Protein AF-A0A1C7NS77-F1 (afdb_monomer_lite)

Foldseek 3Di:
DDDDDPDDDDDDDPDDPLCVLVVPPPPADQQQWDDADPVPRDTHGNVNVNVVVVVVVVCCCPPVVDDPPDDDDAWADDDRDPDDDDGDDDDD

Organism: NCBI:txid101091

InterPro domains:
  IPR000873 AMP-dependent synthetase/ligase domain [PF00501] (31-81)
  IPR042099 ANL, N-terminal domain [G3DSA:3.40.50.12780] (1-87)

Radius of gyration: 17.27 Å; chains: 1; bounding box: 44×46×33 Å

Secondary structure (DSSP, 8-state):
-----SSPP-PPPSS-HHHHHHT-TT---TT-EEEE-TTT--EEEHHHHHHHHHHHHHHHHHHH---TT----------S--SSSSS-----

pLDDT: mean 84.25, std 17.8, range [35.0, 97.62]

Structure (mmCIF, N/CA/C/O backbone):
data_AF-A0A1C7NS77-F1
#
_entry.id   AF-A0A1C7NS77-F1
#
loop_
_atom_site.group_PDB
_atom_site.id
_atom_site.type_symbol
_atom_site.label_atom_id
_atom_site.label_alt_id
_atom_site.label_comp_id
_atom_site.label_asym_id
_atom_site.label_entity_id
_atom_site.label_seq_id
_atom_site.pdbx_PDB_ins_code
_atom_site.Cartn_x
_atom_site.Cartn_y
_atom_site.Cartn_z
_atom_site.occupancy
_atom_site.B_iso_or_equiv
_atom_site.auth_seq_id
_atom_site.auth_comp_id
_atom_site.auth_asym_id
_atom_site.auth_atom_id
_atom_site.pdbx_PDB_model_num
ATOM 1 N N . MET A 1 1 ? -23.623 32.133 1.551 1.00 70.31 1 MET A N 1
ATOM 2 C CA . MET A 1 1 ? -23.483 31.627 0.169 1.00 70.31 1 MET A CA 1
ATOM 3 C C . MET A 1 1 ? -22.687 30.338 0.233 1.00 70.31 1 MET A C 1
ATOM 5 O O . MET A 1 1 ? -21.626 30.354 0.841 1.00 70.31 1 MET A O 1
ATOM 9 N N . VAL A 1 2 ? -23.208 29.238 -0.310 1.00 90.31 2 VAL A N 1
ATOM 10 C CA . VAL A 1 2 ? -22.471 27.968 -0.410 1.00 90.31 2 VAL A CA 1
ATOM 11 C C . VAL A 1 2 ? -21.808 27.940 -1.782 1.00 90.31 2 VAL A C 1
ATOM 13 O O . VAL A 1 2 ? -22.494 28.107 -2.787 1.00 90.31 2 VAL A O 1
ATOM 16 N N . LEU A 1 3 ? -20.486 27.785 -1.816 1.00 92.31 3 LEU A N 1
ATOM 17 C CA . LEU A 1 3 ? -19.732 27.594 -3.052 1.00 92.31 3 LEU A CA 1
ATOM 18 C C . LEU A 1 3 ? -19.536 26.096 -3.280 1.00 92.31 3 LEU A C 1
ATOM 20 O O . LEU A 1 3 ? -19.203 25.368 -2.346 1.00 92.31 3 LEU A O 1
ATOM 24 N N . GLN A 1 4 ? -19.754 25.648 -4.512 1.00 93.94 4 GLN A N 1
ATOM 25 C CA . GLN A 1 4 ? -19.547 24.264 -4.933 1.00 93.94 4 GLN A CA 1
ATOM 26 C C . GLN A 1 4 ? -18.510 24.205 -6.054 1.00 93.94 4 GLN A C 1
ATOM 28 O O . GLN A 1 4 ? -18.269 25.200 -6.741 1.00 93.94 4 GLN A O 1
ATOM 33 N N . SER A 1 5 ? -17.887 23.035 -6.214 1.00 94.62 5 SER A N 1
ATOM 34 C CA . SER A 1 5 ? -16.979 22.773 -7.332 1.00 94.62 5 SER A CA 1
ATOM 35 C C . SER A 1 5 ? -17.692 22.990 -8.667 1.00 94.62 5 SER A C 1
ATOM 37 O O . SER A 1 5 ? -18.876 22.689 -8.802 1.00 94.62 5 SER A O 1
ATOM 39 N N . THR A 1 6 ? -16.959 23.482 -9.662 1.00 96.38 6 THR A N 1
ATOM 40 C CA . THR A 1 6 ? -17.446 23.586 -11.045 1.00 96.38 6 THR A CA 1
ATOM 41 C C . THR A 1 6 ? -17.370 22.257 -11.797 1.00 96.38 6 THR A C 1
ATOM 43 O O . THR A 1 6 ? -17.925 22.142 -12.888 1.00 96.38 6 THR A O 1
ATOM 46 N N . LEU A 1 7 ? -16.677 21.258 -11.241 1.00 96.31 7 LEU A N 1
ATOM 47 C CA . LEU A 1 7 ? -16.598 19.919 -11.814 1.00 96.31 7 LEU A CA 1
ATOM 48 C C . LEU A 1 7 ? -17.880 19.133 -11.535 1.00 96.31 7 LEU A C 1
ATOM 50 O O . LEU A 1 7 ? -18.523 19.309 -10.500 1.00 96.31 7 LEU A O 1
ATOM 54 N N . ALA A 1 8 ? -18.219 18.232 -12.458 1.00 95.50 8 ALA A N 1
ATOM 55 C CA . ALA A 1 8 ? -19.354 17.338 -12.292 1.00 95.50 8 ALA A CA 1
ATOM 56 C C . ALA A 1 8 ? -19.191 16.477 -11.021 1.00 95.50 8 ALA A C 1
ATOM 58 O O . ALA A 1 8 ? -18.078 16.018 -10.738 1.00 95.50 8 ALA A O 1
ATOM 59 N N . PRO A 1 9 ? -20.278 16.225 -10.270 1.00 93.75 9 PRO A N 1
ATOM 60 C CA . PRO A 1 9 ? -20.250 15.281 -9.164 1.00 93.75 9 PRO A CA 1
ATOM 61 C C . PRO A 1 9 ? -19.792 13.902 -9.644 1.00 93.75 9 PRO A C 1
ATOM 63 O O . PRO A 1 9 ? -20.251 13.416 -10.678 1.00 93.75 9 PRO A O 1
ATOM 66 N N . ILE A 1 10 ? -18.901 13.274 -8.881 1.00 92.12 10 ILE A N 1
ATOM 67 C CA . ILE A 1 10 ? -18.459 11.901 -9.129 1.00 92.12 10 ILE A CA 1
ATOM 68 C C . ILE A 1 10 ? -19.111 10.961 -8.119 1.00 92.12 10 ILE A C 1
ATOM 70 O O . ILE A 1 10 ? -19.271 11.313 -6.949 1.00 92.12 10 ILE A O 1
ATOM 74 N N . ASN A 1 11 ? -19.463 9.758 -8.568 1.00 90.50 11 ASN A N 1
ATOM 75 C CA . ASN A 1 11 ? -19.876 8.688 -7.668 1.00 90.50 11 ASN A CA 1
ATOM 76 C C . ASN A 1 11 ? -18.626 8.096 -7.025 1.00 90.50 11 ASN A C 1
ATOM 78 O O . ASN A 1 11 ? -17.755 7.574 -7.724 1.00 90.50 11 ASN A O 1
ATOM 82 N N . LEU A 1 12 ? -18.531 8.204 -5.704 1.00 89.06 12 LEU A N 1
ATOM 83 C CA . LEU A 1 12 ? -17.449 7.582 -4.957 1.00 89.06 12 LEU A CA 1
ATOM 84 C C . LEU A 1 12 ? -17.750 6.086 -4.781 1.00 89.06 12 LEU A C 1
ATOM 86 O O . LEU A 1 12 ? -18.900 5.732 -4.518 1.00 89.06 12 LEU A O 1
ATOM 90 N N . PRO A 1 13 ? -16.749 5.209 -4.938 1.00 89.56 13 PRO A N 1
ATOM 91 C CA . PRO A 1 13 ? -16.925 3.782 -4.712 1.00 89.56 13 PRO A CA 1
ATOM 92 C C . PRO A 1 13 ? -17.207 3.497 -3.232 1.00 89.56 13 PRO A C 1
ATOM 94 O O . PRO A 1 13 ? -16.588 4.086 -2.346 1.00 89.56 13 PRO A O 1
ATOM 97 N N . GLU A 1 14 ? -18.110 2.553 -2.966 1.00 91.75 14 GLU A N 1
ATOM 98 C CA . GLU A 1 14 ? -18.396 2.043 -1.619 1.00 91.75 14 GLU A CA 1
ATOM 99 C C . GLU A 1 14 ? -17.400 0.935 -1.229 1.00 91.75 14 GLU A C 1
ATOM 101 O O . GLU A 1 14 ? -17.779 -0.205 -0.974 1.00 91.75 14 GLU A O 1
ATOM 106 N N . SER A 1 15 ? -16.104 1.250 -1.223 1.00 92.06 15 SER A N 1
ATOM 107 C CA . SER A 1 15 ? -15.031 0.312 -0.865 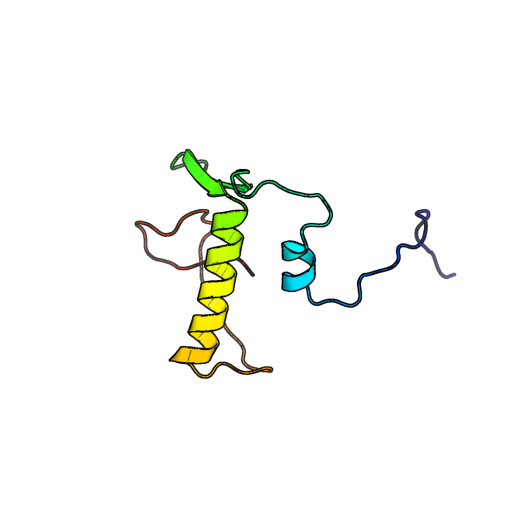1.00 92.06 15 SER A CA 1
ATOM 108 C C . SER A 1 15 ? -13.992 0.973 0.035 1.00 92.06 15 SER A C 1
ATOM 110 O O . SER A 1 15 ? -13.888 2.202 0.086 1.00 92.06 15 SER A O 1
ATOM 112 N N . ASN A 1 16 ? -13.179 0.174 0.729 1.00 90.06 16 ASN A N 1
ATOM 113 C CA . ASN A 1 16 ? -12.032 0.738 1.441 1.00 90.06 16 ASN A CA 1
ATOM 114 C C . ASN A 1 16 ? -10.912 1.146 0.461 1.00 90.06 16 ASN A C 1
ATOM 116 O O . ASN A 1 16 ? -10.938 0.800 -0.722 1.00 90.06 16 ASN A O 1
ATOM 120 N N . LEU A 1 17 ? -9.936 1.918 0.950 1.00 89.00 17 LEU A N 1
ATOM 121 C CA . LEU A 1 17 ? -8.860 2.463 0.116 1.00 89.00 17 LEU A CA 1
ATOM 122 C C . LEU A 1 17 ? -8.012 1.361 -0.536 1.00 89.00 17 LEU A C 1
ATOM 124 O O . LEU A 1 17 ? -7.714 1.451 -1.724 1.00 89.00 17 LEU A O 1
ATOM 128 N N . ILE A 1 18 ? -7.661 0.317 0.218 1.00 91.19 18 ILE A N 1
ATOM 129 C CA . ILE A 1 18 ? -6.828 -0.792 -0.264 1.00 91.19 18 ILE A CA 1
ATOM 130 C C . ILE A 1 18 ? -7.558 -1.569 -1.362 1.00 91.19 18 ILE A C 1
ATOM 132 O O . ILE A 1 18 ? -6.998 -1.816 -2.429 1.00 91.19 18 ILE A O 1
ATOM 136 N N . GLU A 1 19 ? -8.832 -1.891 -1.135 1.00 91.50 19 GLU A N 1
ATOM 137 C CA . GLU A 1 19 ? -9.701 -2.524 -2.129 1.00 91.50 19 GLU A CA 1
ATOM 138 C C . GLU A 1 19 ? -9.831 -1.669 -3.385 1.00 91.50 19 GLU A C 1
ATOM 140 O O . GLU A 1 19 ? -9.672 -2.185 -4.488 1.00 91.50 19 GLU A O 1
ATOM 145 N N . PHE A 1 20 ? -10.068 -0.363 -3.243 1.00 91.75 20 PHE A N 1
ATOM 146 C CA . PHE A 1 20 ? -10.177 0.534 -4.390 1.00 91.75 20 PHE A CA 1
ATOM 147 C 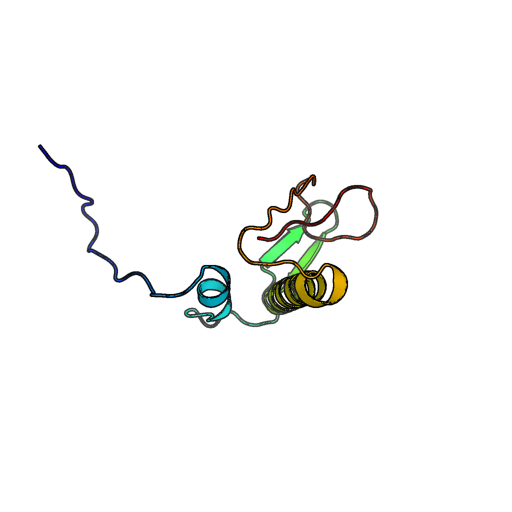C . PHE A 1 20 ? -8.879 0.561 -5.203 1.00 91.75 20 PHE A C 1
ATOM 149 O O . PHE A 1 20 ? -8.916 0.385 -6.422 1.00 91.75 20 PHE A O 1
ATOM 156 N N . MET A 1 21 ? -7.731 0.724 -4.539 1.00 90.62 21 MET A N 1
ATOM 157 C CA . MET A 1 21 ? -6.426 0.741 -5.200 1.00 90.62 21 MET A CA 1
ATOM 158 C C . MET A 1 21 ? -6.157 -0.572 -5.941 1.00 90.62 21 MET A C 1
ATOM 160 O O . MET A 1 21 ? -5.780 -0.542 -7.113 1.00 90.62 21 MET A O 1
ATOM 164 N N . PHE A 1 22 ? -6.401 -1.719 -5.299 1.00 92.19 22 PHE A N 1
ATOM 165 C CA . PHE A 1 22 ? -6.097 -3.029 -5.878 1.00 92.19 22 PHE A CA 1
ATOM 166 C C . PHE A 1 22 ? -7.195 -3.617 -6.770 1.00 92.19 22 PHE A C 1
ATOM 168 O O . PHE A 1 22 ? -6.914 -4.566 -7.507 1.00 92.19 22 PHE A O 1
ATOM 175 N N . SER A 1 23 ? -8.392 -3.018 -6.797 1.00 92.88 23 SER A N 1
ATOM 176 C CA . SER A 1 23 ? -9.422 -3.286 -7.815 1.00 92.88 23 SER A CA 1
ATOM 177 C C . SER A 1 23 ? -8.943 -2.931 -9.223 1.00 92.88 23 SER A C 1
ATOM 179 O O . SER A 1 23 ? -9.449 -3.469 -10.205 1.00 92.88 23 SER A O 1
ATOM 181 N N . ASN A 1 24 ? -7.917 -2.074 -9.308 1.00 92.56 24 ASN A N 1
ATOM 182 C CA . ASN A 1 24 ? -7.210 -1.727 -10.529 1.00 92.56 24 ASN A CA 1
ATOM 183 C C . ASN A 1 24 ? -8.145 -1.285 -11.672 1.00 92.56 24 ASN A C 1
ATOM 185 O O . ASN A 1 24 ? -8.093 -1.859 -12.766 1.00 92.56 24 ASN A O 1
ATOM 189 N N . PRO A 1 25 ? -8.983 -0.249 -11.465 1.00 89.94 25 PRO A N 1
ATOM 190 C CA . PRO A 1 25 ? -9.974 0.170 -12.460 1.00 89.94 25 PRO A CA 1
ATOM 191 C C . PRO A 1 25 ? -9.333 0.637 -13.776 1.00 89.94 25 PRO A C 1
ATOM 193 O O . PRO A 1 25 ? -9.988 0.674 -14.811 1.00 89.94 25 PRO A O 1
ATOM 196 N N . ASN A 1 26 ? -8.040 0.976 -13.739 1.00 92.06 26 ASN A N 1
ATOM 197 C CA . ASN A 1 26 ? -7.260 1.436 -14.884 1.00 92.06 26 ASN A CA 1
ATOM 198 C C . ASN A 1 26 ? -6.407 0.332 -15.535 1.00 92.06 26 ASN A C 1
ATOM 200 O O . ASN A 1 26 ? -5.576 0.647 -16.384 1.00 92.06 26 ASN A O 1
ATOM 204 N N . HIS A 1 27 ? -6.565 -0.934 -15.131 1.00 94.75 27 HIS A N 1
ATOM 205 C CA . HIS A 1 27 ? -5.838 -2.084 -15.685 1.00 94.75 27 HIS A CA 1
ATOM 206 C C . HIS A 1 27 ? -4.311 -1.896 -15.739 1.00 94.75 27 HIS A C 1
ATOM 208 O O . HIS A 1 27 ? -3.651 -2.207 -16.730 1.00 94.75 27 HIS A O 1
ATOM 214 N N . ILE A 1 28 ? -3.738 -1.371 -14.658 1.00 95.94 28 ILE A N 1
ATOM 215 C CA . ILE A 1 28 ? -2.297 -1.240 -14.468 1.00 95.94 28 ILE A CA 1
ATOM 216 C C . ILE A 1 28 ? -1.645 -2.637 -14.522 1.00 95.94 28 ILE A C 1
ATOM 218 O O . ILE A 1 28 ? -2.053 -3.505 -13.749 1.00 95.94 28 ILE A O 1
ATOM 222 N N . PRO A 1 29 ? -0.645 -2.868 -15.394 1.00 97.50 29 PRO A N 1
ATOM 223 C CA . PRO A 1 29 ? 0.073 -4.142 -15.450 1.00 97.50 29 PRO A CA 1
ATOM 224 C C . PRO A 1 29 ? 0.844 -4.450 -14.160 1.00 97.50 29 PRO A C 1
ATOM 226 O O . PRO A 1 29 ? 1.419 -3.549 -13.550 1.00 97.50 29 PRO A O 1
ATOM 229 N N . GLU A 1 30 ? 0.911 -5.728 -13.780 1.00 97.06 30 GLU A N 1
ATOM 230 C CA . GLU A 1 30 ? 1.604 -6.199 -12.565 1.00 97.06 30 GLU A CA 1
ATOM 231 C C . GLU A 1 30 ? 3.117 -5.902 -12.575 1.00 97.06 30 GLU A C 1
ATOM 233 O O . GLU A 1 30 ? 3.726 -5.662 -11.530 1.00 97.06 30 GLU A O 1
ATOM 238 N N . ASP A 1 31 ? 3.730 -5.854 -13.758 1.00 97.62 31 ASP A N 1
ATOM 239 C CA . ASP A 1 31 ? 5.144 -5.544 -13.985 1.00 97.62 31 ASP A CA 1
ATOM 240 C C . ASP A 1 31 ? 5.427 -4.038 -14.128 1.00 97.62 31 ASP A C 1
ATOM 242 O O . ASP A 1 31 ? 6.588 -3.621 -14.207 1.00 97.62 31 ASP A O 1
ATOM 246 N N . ARG A 1 32 ? 4.392 -3.186 -14.107 1.00 97.06 32 ARG A N 1
ATOM 247 C CA . ARG A 1 32 ? 4.571 -1.735 -14.171 1.00 97.06 32 ARG A CA 1
ATOM 248 C C . ARG A 1 32 ? 5.289 -1.246 -12.920 1.00 97.06 32 ARG A C 1
ATOM 250 O O . ARG A 1 32 ? 4.752 -1.328 -11.820 1.00 97.06 32 ARG A O 1
ATOM 257 N N . LYS A 1 33 ? 6.471 -0.661 -13.098 1.00 95.12 33 LYS A N 1
ATOM 258 C CA . LYS A 1 33 ? 7.215 0.035 -12.039 1.00 95.12 33 LYS A CA 1
ATOM 259 C C . LYS A 1 33 ? 6.436 1.263 -11.549 1.00 95.12 33 LYS A C 1
ATOM 261 O O . LYS A 1 33 ? 6.016 2.081 -12.370 1.00 95.12 33 LYS A O 1
ATOM 266 N N . LEU A 1 34 ? 6.249 1.383 -10.235 1.00 91.38 34 LEU A N 1
ATOM 267 C CA . LEU A 1 34 ? 5.490 2.465 -9.594 1.00 91.38 34 LEU A CA 1
ATOM 268 C C . LEU A 1 34 ? 6.309 3.252 -8.573 1.00 91.38 34 LEU A C 1
ATOM 270 O O . LEU A 1 34 ? 6.238 4.478 -8.567 1.00 91.38 34 LEU A O 1
ATOM 274 N N . LEU A 1 35 ? 7.087 2.566 -7.735 1.00 89.44 35 LEU A N 1
ATOM 275 C CA . LEU A 1 35 ? 8.003 3.214 -6.799 1.00 89.44 35 LEU A CA 1
ATOM 276 C C . LEU A 1 35 ? 9.424 3.091 -7.317 1.00 89.44 35 LEU A C 1
ATOM 278 O O . LEU A 1 35 ? 9.815 2.023 -7.783 1.00 89.44 35 LEU A O 1
ATOM 282 N N . PHE A 1 36 ? 10.174 4.182 -7.227 1.00 87.38 36 PHE A N 1
ATOM 283 C CA . PHE A 1 36 ? 11.545 4.279 -7.705 1.00 87.38 36 PHE A CA 1
ATOM 284 C C . PHE A 1 36 ? 12.405 4.888 -6.608 1.00 87.38 36 PHE A C 1
ATOM 286 O O . PHE A 1 36 ? 12.067 5.945 -6.073 1.00 87.38 36 PHE A O 1
ATOM 293 N N . ASP A 1 37 ? 13.520 4.239 -6.306 1.00 85.00 37 ASP A N 1
ATOM 294 C CA . ASP A 1 37 ? 14.591 4.841 -5.531 1.00 85.00 37 ASP A CA 1
ATOM 295 C C . ASP A 1 37 ? 15.567 5.516 -6.498 1.00 85.00 37 ASP A C 1
ATOM 297 O O . ASP A 1 37 ? 16.181 4.870 -7.349 1.00 85.00 37 ASP A O 1
ATOM 301 N N . VAL A 1 38 ? 15.691 6.837 -6.395 1.00 82.19 38 VAL A N 1
ATOM 302 C CA . VAL A 1 38 ? 16.542 7.624 -7.300 1.00 82.19 38 VAL A CA 1
ATOM 303 C C . VAL A 1 38 ? 18.028 7.437 -6.982 1.00 82.19 38 VAL A C 1
ATOM 305 O O . VAL A 1 38 ? 18.866 7.612 -7.865 1.00 82.19 38 VAL A O 1
ATOM 308 N N . PHE A 1 39 ? 18.369 7.076 -5.745 1.00 83.75 39 PHE A N 1
ATOM 309 C CA . PHE A 1 39 ? 19.750 6.917 -5.303 1.00 83.75 39 PHE A CA 1
ATOM 310 C C . PHE A 1 39 ? 20.296 5.527 -5.629 1.00 83.75 39 PHE A C 1
ATOM 312 O O . PHE A 1 39 ? 21.455 5.414 -6.024 1.00 83.75 39 PHE A O 1
ATOM 319 N N . THR A 1 40 ? 19.475 4.481 -5.504 1.00 81.50 40 THR A N 1
ATOM 320 C CA . THR A 1 40 ? 19.896 3.095 -5.784 1.00 81.50 40 THR A CA 1
ATOM 321 C C . THR A 1 40 ? 19.521 2.620 -7.189 1.00 81.50 40 THR A C 1
ATOM 323 O O . THR A 1 40 ? 20.110 1.668 -7.698 1.00 81.50 40 THR A O 1
ATOM 326 N N . GLY A 1 41 ? 18.556 3.275 -7.844 1.00 81.75 41 GLY A N 1
ATOM 327 C CA . GLY A 1 41 ? 17.992 2.836 -9.124 1.00 81.75 41 GLY A CA 1
ATOM 328 C C . GLY A 1 41 ? 17.028 1.652 -8.997 1.00 81.75 41 GLY A C 1
ATOM 329 O O . GLY A 1 41 ? 16.556 1.126 -10.011 1.00 81.75 41 GLY A O 1
ATOM 330 N N . GLU A 1 42 ? 16.727 1.222 -7.771 1.00 86.00 42 GLU A N 1
ATOM 331 C CA . GLU A 1 42 ? 15.758 0.168 -7.508 1.00 86.00 42 GLU A CA 1
ATOM 332 C C . GLU A 1 42 ? 14.328 0.636 -7.785 1.00 86.00 42 GLU A C 1
ATOM 334 O O . GLU A 1 42 ? 14.001 1.824 -7.779 1.00 86.00 42 GLU A O 1
ATOM 339 N N . SER A 1 43 ? 13.443 -0.326 -8.038 1.00 89.75 43 SER A N 1
ATOM 340 C CA . SER A 1 43 ? 12.034 -0.039 -8.269 1.00 89.75 43 SER A CA 1
ATOM 341 C C . SER A 1 43 ? 11.142 -1.165 -7.787 1.00 89.75 43 SER A C 1
ATOM 343 O O . SER A 1 43 ? 11.513 -2.330 -7.940 1.00 89.75 43 SER A O 1
ATOM 345 N N . LEU A 1 44 ? 9.942 -0.823 -7.326 1.00 92.50 44 LEU A N 1
ATOM 346 C CA . LEU A 1 44 ? 8.877 -1.789 -7.081 1.00 92.50 44 LEU A CA 1
ATOM 347 C C . LEU A 1 44 ? 7.808 -1.708 -8.158 1.00 92.50 44 LEU A C 1
ATOM 349 O O . LEU A 1 44 ? 7.367 -0.618 -8.541 1.00 92.50 44 LEU A O 1
ATOM 353 N N . THR A 1 45 ? 7.381 -2.873 -8.632 1.00 95.75 45 THR A N 1
ATOM 354 C CA . THR A 1 45 ? 6.250 -2.990 -9.549 1.00 95.75 45 THR A CA 1
ATOM 355 C C . THR A 1 45 ? 4.918 -2.964 -8.805 1.00 95.75 45 THR A C 1
ATOM 357 O O . THR A 1 45 ? 4.862 -3.172 -7.591 1.00 95.75 45 THR A O 1
ATOM 360 N N . TYR A 1 46 ? 3.832 -2.720 -9.537 1.00 95.38 46 TYR A N 1
ATOM 361 C CA . TYR A 1 46 ? 2.471 -2.767 -9.008 1.00 95.38 46 TYR A CA 1
ATOM 362 C C . TYR A 1 46 ? 2.174 -4.089 -8.288 1.00 95.38 46 TYR A C 1
ATOM 364 O O . TYR A 1 46 ? 1.719 -4.061 -7.145 1.00 95.38 46 TYR A O 1
ATOM 372 N N . GLY A 1 47 ? 2.528 -5.226 -8.894 1.00 95.31 47 GLY A N 1
ATOM 373 C CA . GLY A 1 47 ? 2.327 -6.538 -8.278 1.00 95.31 47 GLY A CA 1
ATOM 374 C C . GLY A 1 47 ? 3.150 -6.737 -7.017 1.00 95.31 47 GLY A C 1
ATOM 375 O O . GLY A 1 47 ? 2.625 -7.175 -6.001 1.00 95.31 47 GLY A O 1
ATOM 376 N N . GLN A 1 48 ? 4.411 -6.294 -7.016 1.00 94.44 48 GLN A N 1
ATOM 377 C CA . GLN A 1 48 ? 5.252 -6.365 -5.819 1.00 94.44 48 GLN A CA 1
ATOM 378 C C . GLN A 1 48 ? 4.698 -5.525 -4.665 1.00 94.44 48 GLN A C 1
ATOM 380 O O . GLN A 1 48 ? 4.776 -5.941 -3.511 1.00 94.44 48 GLN A O 1
ATOM 385 N N . ILE A 1 49 ? 4.150 -4.345 -4.958 1.00 93.44 49 ILE A N 1
ATOM 386 C CA . ILE A 1 49 ? 3.512 -3.481 -3.959 1.00 93.44 49 ILE A CA 1
ATOM 387 C C . ILE A 1 49 ? 2.264 -4.159 -3.396 1.00 93.44 49 ILE A C 1
ATOM 389 O O . ILE A 1 49 ? 2.128 -4.273 -2.179 1.00 93.44 49 ILE A O 1
ATOM 393 N N . LYS A 1 50 ? 1.387 -4.646 -4.277 1.00 93.88 50 LYS A N 1
ATOM 394 C CA . LYS A 1 50 ? 0.157 -5.344 -3.905 1.00 93.88 50 LYS A CA 1
ATOM 395 C C . LYS A 1 50 ? 0.439 -6.557 -3.022 1.00 93.88 50 LYS A C 1
ATOM 397 O O . LYS A 1 50 ? -0.125 -6.656 -1.934 1.00 93.88 50 LYS A O 1
ATOM 402 N N . ASP A 1 51 ? 1.358 -7.421 -3.438 1.00 94.50 51 ASP A N 1
ATOM 403 C CA . ASP A 1 51 ? 1.724 -8.627 -2.693 1.00 94.50 51 ASP A CA 1
ATOM 404 C C . ASP A 1 51 ? 2.301 -8.287 -1.313 1.00 94.50 51 ASP A C 1
ATOM 406 O O . ASP A 1 51 ? 1.897 -8.877 -0.312 1.00 94.50 51 ASP A O 1
ATOM 410 N N . ARG A 1 52 ? 3.199 -7.294 -1.228 1.00 93.19 52 ARG A N 1
ATOM 411 C CA . ARG A 1 52 ? 3.809 -6.873 0.045 1.00 93.19 52 ARG A CA 1
ATOM 412 C C . ARG A 1 52 ? 2.793 -6.287 1.019 1.00 93.19 52 ARG A C 1
ATOM 414 O O . ARG A 1 52 ? 2.859 -6.605 2.202 1.00 93.19 52 ARG A O 1
ATOM 421 N N . VAL A 1 53 ? 1.862 -5.456 0.545 1.00 92.31 53 VAL A N 1
ATOM 422 C CA . VAL A 1 53 ? 0.812 -4.864 1.392 1.00 92.31 53 VAL A CA 1
ATOM 423 C C . VAL A 1 53 ? -0.118 -5.949 1.932 1.00 92.31 53 VAL A C 1
ATOM 425 O O . VAL A 1 53 ? -0.379 -5.989 3.134 1.00 92.31 53 VAL A O 1
ATOM 428 N N . LEU A 1 54 ? -0.569 -6.872 1.076 1.00 92.19 54 LEU A N 1
ATOM 429 C CA . LEU A 1 54 ? -1.441 -7.974 1.494 1.00 92.19 54 LEU A CA 1
ATOM 430 C C . LEU A 1 54 ? -0.730 -8.929 2.461 1.00 92.19 54 LEU A C 1
ATOM 432 O O . LEU A 1 54 ? -1.307 -9.324 3.473 1.00 92.19 54 LEU A O 1
ATOM 436 N N . GLN A 1 55 ? 0.539 -9.251 2.202 1.00 93.81 55 GLN A N 1
ATOM 437 C CA . GLN A 1 55 ? 1.348 -10.076 3.098 1.00 93.81 55 GLN A CA 1
ATOM 438 C C . GLN A 1 55 ? 1.586 -9.394 4.451 1.00 93.81 55 GLN A C 1
ATOM 440 O O . GLN A 1 55 ? 1.537 -10.056 5.490 1.00 93.81 55 GLN A O 1
ATOM 445 N N . PHE A 1 56 ? 1.837 -8.084 4.460 1.00 91.69 56 PHE A N 1
ATOM 446 C CA . PHE A 1 56 ? 1.996 -7.310 5.687 1.00 91.69 56 PHE A CA 1
ATOM 447 C C . PHE A 1 56 ? 0.713 -7.331 6.526 1.00 91.69 56 PHE A C 1
ATOM 449 O O . PHE A 1 56 ? 0.777 -7.645 7.713 1.00 91.69 56 PHE A O 1
ATOM 456 N N . ALA A 1 57 ? -0.446 -7.091 5.904 1.00 90.25 57 ALA A N 1
ATOM 457 C CA . ALA A 1 57 ? -1.744 -7.141 6.574 1.00 90.25 57 ALA A CA 1
ATOM 458 C C . ALA A 1 57 ? -2.040 -8.528 7.171 1.00 90.25 57 ALA A C 1
ATOM 460 O O . ALA A 1 57 ? -2.346 -8.623 8.358 1.00 90.25 57 ALA A O 1
ATOM 461 N N . ALA A 1 58 ? -1.851 -9.599 6.391 1.00 92.31 58 ALA A N 1
ATOM 462 C CA . ALA A 1 58 ? -2.020 -10.970 6.876 1.00 92.31 58 ALA A CA 1
ATOM 463 C C . ALA A 1 58 ? -1.073 -11.282 8.047 1.00 92.31 58 ALA A C 1
ATOM 465 O O . ALA A 1 58 ? -1.466 -11.894 9.031 1.00 92.31 58 ALA A O 1
ATOM 466 N N . THR A 1 59 ? 0.171 -10.796 7.990 1.00 93.00 59 THR A N 1
ATOM 467 C CA . THR A 1 59 ? 1.141 -10.988 9.079 1.00 93.00 59 THR A CA 1
ATOM 468 C C . THR A 1 59 ? 0.724 -10.257 10.358 1.00 93.00 59 THR A C 1
ATOM 470 O O . THR A 1 59 ? 0.929 -10.789 11.450 1.00 93.00 59 THR A O 1
ATOM 473 N N . LEU A 1 60 ? 0.147 -9.054 10.254 1.00 93.38 60 LEU A N 1
ATOM 474 C CA . LEU A 1 60 ? -0.368 -8.320 11.414 1.00 93.38 60 LEU A CA 1
ATOM 475 C C . LEU A 1 60 ? -1.500 -9.085 12.108 1.00 93.38 60 LEU A C 1
ATOM 477 O O . LEU A 1 60 ? -1.488 -9.217 13.334 1.00 93.38 60 LEU A O 1
ATOM 481 N N . GLU A 1 61 ? -2.432 -9.628 11.332 1.00 93.56 61 GLU A N 1
ATOM 482 C CA . GLU A 1 61 ? -3.523 -10.453 11.848 1.00 93.56 61 GLU A CA 1
ATOM 483 C C . GLU A 1 61 ? -2.985 -11.758 12.463 1.00 93.56 61 GLU A C 1
ATOM 485 O O . GLU A 1 61 ? -3.182 -12.008 13.651 1.00 93.56 61 GLU A O 1
ATOM 490 N N . ASP A 1 62 ? -2.196 -12.532 11.714 1.00 95.88 62 ASP A N 1
ATOM 491 C CA . ASP A 1 62 ? -1.738 -13.869 12.116 1.00 95.88 62 ASP A CA 1
ATOM 492 C C . ASP A 1 62 ? -0.760 -13.868 13.299 1.00 95.88 62 ASP A C 1
ATOM 494 O O . ASP A 1 62 ? -0.742 -14.804 14.104 1.00 95.88 62 ASP A O 1
ATOM 498 N N . LYS A 1 63 ? 0.138 -12.876 13.376 1.00 95.56 63 LYS A N 1
ATOM 499 C CA . LYS A 1 63 ? 1.241 -12.868 14.357 1.00 95.56 63 LYS A CA 1
ATOM 500 C C . LYS A 1 63 ? 0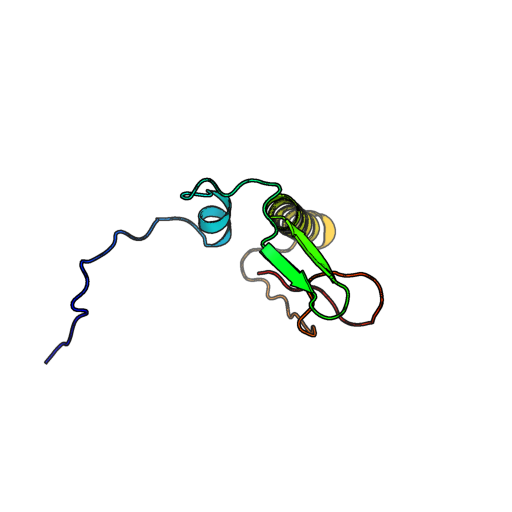.982 -11.979 15.554 1.00 95.56 63 LYS A C 1
ATOM 502 O O . LYS A 1 63 ? 1.492 -12.273 16.633 1.00 95.56 63 LYS A O 1
ATOM 507 N N . PHE A 1 64 ? 0.230 -10.904 15.363 1.00 93.62 64 PHE A N 1
ATOM 508 C CA . PHE A 1 64 ? 0.012 -9.897 16.396 1.00 93.62 64 PHE A CA 1
ATOM 509 C C . PHE A 1 64 ? -1.454 -9.802 16.812 1.00 93.62 64 PHE A C 1
ATOM 511 O O . PHE A 1 64 ? -1.761 -9.030 17.718 1.00 93.62 64 PHE A O 1
ATOM 518 N N . ASN A 1 65 ? -2.337 -10.605 16.199 1.00 95.75 65 ASN A N 1
ATOM 519 C CA . ASN A 1 65 ? -3.779 -10.560 16.416 1.00 95.75 65 ASN A CA 1
ATOM 520 C C . ASN A 1 65 ? -4.318 -9.132 16.254 1.00 95.75 65 ASN A C 1
ATOM 522 O O . ASN A 1 65 ? -5.184 -8.717 17.016 1.00 95.75 65 ASN A O 1
ATOM 526 N N . PHE A 1 66 ? -3.767 -8.374 15.301 1.00 94.69 66 PHE A N 1
ATOM 527 C CA . PHE A 1 66 ? -4.124 -6.976 15.077 1.00 94.69 66 PHE A CA 1
ATOM 528 C C . PHE A 1 66 ? -5.593 -6.867 14.657 1.00 94.69 66 PHE A C 1
ATOM 530 O O . PHE A 1 66 ? -6.039 -7.583 13.761 1.00 94.69 66 PHE A O 1
ATOM 537 N N . GLN A 1 67 ? -6.351 -5.987 15.304 1.00 95.31 67 GLN A N 1
ATOM 538 C CA . GLN A 1 67 ? -7.793 -5.844 15.124 1.00 95.31 67 GLN A CA 1
ATOM 539 C C . GLN A 1 67 ? -8.186 -4.438 14.671 1.00 95.31 67 GLN A C 1
ATOM 541 O O . G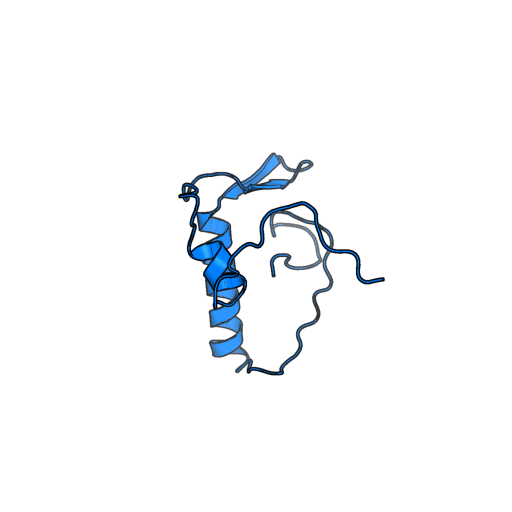LN A 1 67 ? -7.442 -3.459 14.751 1.00 95.31 67 GLN A O 1
ATOM 546 N N . ARG A 1 68 ? -9.442 -4.313 14.234 1.00 93.06 68 ARG A N 1
ATOM 547 C CA . ARG A 1 68 ? -10.051 -3.009 13.973 1.00 93.06 68 ARG A CA 1
ATOM 548 C C . ARG A 1 68 ? -10.030 -2.148 15.239 1.00 93.06 68 ARG A C 1
ATOM 550 O O . ARG A 1 68 ? -10.618 -2.513 16.250 1.00 93.06 68 ARG A O 1
ATOM 557 N N . GLY A 1 69 ? -9.455 -0.955 15.118 1.00 94.69 69 GLY A N 1
ATOM 558 C CA . GLY A 1 69 ? -9.324 0.002 16.218 1.00 94.69 69 GLY A CA 1
ATOM 559 C C . GLY A 1 69 ? -7.922 0.039 16.820 1.00 94.69 69 GLY A C 1
ATOM 560 O O . GLY A 1 69 ? -7.599 1.018 17.491 1.00 94.69 69 GLY A O 1
ATOM 561 N N . ASP A 1 70 ? -7.080 -0.954 16.522 1.00 94.44 70 ASP A N 1
ATOM 562 C CA . ASP A 1 70 ? -5.668 -0.909 16.875 1.00 94.44 70 ASP A CA 1
ATOM 563 C C . ASP A 1 70 ? -4.937 0.156 16.050 1.00 94.44 70 ASP A C 1
ATOM 565 O O . ASP A 1 70 ? -5.301 0.477 14.913 1.00 94.44 70 ASP A O 1
ATOM 569 N N . VAL A 1 71 ? -3.888 0.724 16.643 1.00 94.62 71 VAL A N 1
ATOM 570 C CA . VAL A 1 71 ? -3.107 1.812 16.052 1.00 94.62 71 VAL A CA 1
ATOM 571 C C . VAL A 1 71 ? -1.668 1.355 15.889 1.00 94.62 71 VAL A C 1
ATOM 573 O O . VAL A 1 71 ? -1.023 0.944 16.852 1.00 94.62 71 VAL A O 1
ATOM 576 N N . ILE A 1 72 ? -1.152 1.475 14.667 1.00 90.38 72 ILE A N 1
ATOM 577 C CA . ILE A 1 72 ? 0.258 1.253 14.353 1.00 90.38 72 ILE A CA 1
ATOM 578 C C . ILE A 1 72 ? 0.945 2.594 14.092 1.00 90.38 72 ILE A C 1
ATOM 580 O O . ILE A 1 72 ? 0.414 3.454 13.390 1.00 90.38 72 ILE A O 1
ATOM 584 N N . ALA A 1 73 ? 2.133 2.774 14.663 1.00 89.50 73 ALA A N 1
ATOM 585 C CA . ALA A 1 73 ? 3.000 3.904 14.360 1.00 89.50 73 ALA A CA 1
ATOM 586 C C . ALA A 1 73 ? 4.103 3.455 13.397 1.00 89.50 73 ALA A C 1
ATOM 588 O O . ALA A 1 73 ? 4.763 2.442 13.630 1.00 89.50 73 ALA A O 1
ATOM 589 N N . LEU A 1 74 ? 4.321 4.227 12.334 1.00 83.62 74 LEU A N 1
ATOM 590 C CA . LEU A 1 74 ? 5.420 4.034 11.391 1.00 83.62 74 LEU A CA 1
ATOM 591 C C . LEU A 1 74 ? 6.454 5.142 11.608 1.00 83.62 74 LEU A C 1
ATOM 593 O O . LEU A 1 74 ? 6.126 6.325 11.531 1.00 83.62 74 LEU A O 1
ATOM 597 N N . TYR A 1 75 ? 7.701 4.755 11.886 1.00 85.94 75 TYR A N 1
ATOM 598 C CA . TYR A 1 75 ? 8.841 5.668 11.971 1.00 85.94 75 TYR A CA 1
ATOM 599 C C . TYR A 1 75 ? 9.903 5.249 10.953 1.00 85.94 75 TYR A C 1
ATOM 601 O O . TYR A 1 75 ? 10.592 4.240 11.127 1.00 85.94 75 TYR A O 1
ATOM 609 N N . ALA A 1 76 ? 9.961 6.011 9.863 1.00 78.94 76 ALA A N 1
ATOM 610 C CA . ALA A 1 76 ? 10.530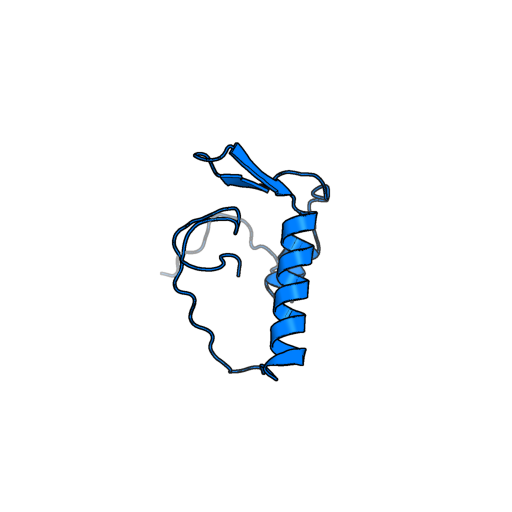 5.598 8.591 1.00 78.94 76 ALA A CA 1
ATOM 611 C C . ALA A 1 76 ? 11.017 6.809 7.774 1.00 78.94 76 ALA A C 1
ATOM 613 O O . ALA A 1 76 ? 10.261 7.778 7.656 1.00 78.94 76 ALA A O 1
ATOM 614 N N . PRO A 1 77 ? 12.219 6.782 7.168 1.00 79.38 77 PRO A N 1
ATOM 615 C CA . PRO A 1 77 ? 12.552 7.679 6.069 1.00 79.38 77 PRO A CA 1
ATOM 616 C C . PRO A 1 77 ? 11.798 7.264 4.794 1.00 79.38 77 PRO A C 1
ATOM 618 O O . PRO A 1 77 ? 11.353 6.123 4.659 1.00 79.38 77 PRO A O 1
ATOM 621 N N . ASN A 1 78 ? 11.679 8.191 3.840 1.00 78.44 78 ASN A N 1
ATOM 622 C CA . ASN A 1 78 ? 11.117 7.891 2.523 1.00 78.44 78 ASN A CA 1
ATOM 623 C C . ASN A 1 78 ? 12.064 6.958 1.747 1.00 78.44 78 ASN A C 1
ATOM 625 O O . ASN A 1 78 ? 13.200 7.342 1.480 1.00 78.44 78 ASN A O 1
ATOM 629 N N . GLN A 1 79 ? 11.601 5.759 1.393 1.00 71.50 79 GLN A N 1
ATOM 630 C CA . GLN A 1 79 ? 12.405 4.726 0.734 1.00 71.50 79 GLN A CA 1
ATOM 631 C C . GLN A 1 79 ? 11.517 3.821 -0.130 1.00 71.50 79 GLN A C 1
ATOM 633 O O . GLN A 1 79 ? 10.395 3.497 0.264 1.00 71.50 79 GLN A O 1
ATOM 638 N N . ALA A 1 80 ? 12.004 3.411 -1.307 1.00 64.12 80 ALA A N 1
ATOM 639 C CA . ALA A 1 80 ? 11.251 2.523 -2.202 1.00 64.12 80 ALA A CA 1
ATOM 640 C C . ALA A 1 80 ? 11.527 1.035 -1.937 1.00 64.12 80 ALA A C 1
ATOM 642 O O . ALA A 1 80 ? 10.726 0.186 -2.320 1.00 64.12 80 ALA A O 1
ATOM 643 N N . SER A 1 81 ? 12.647 0.694 -1.299 1.00 56.59 81 SER A N 1
ATOM 644 C CA . SER A 1 81 ? 13.045 -0.683 -1.010 1.00 56.59 81 SER A CA 1
ATOM 645 C C . SER A 1 81 ? 13.611 -0.799 0.410 1.00 56.59 81 SER A C 1
ATOM 647 O O . SER A 1 81 ? 14.041 0.186 0.998 1.00 56.59 81 SER A O 1
ATOM 649 N N . THR A 1 82 ? 13.543 -2.007 0.977 1.00 53.22 82 THR A N 1
ATOM 650 C CA . THR A 1 82 ? 13.986 -2.326 2.342 1.00 53.22 82 THR A CA 1
ATOM 651 C C . THR A 1 82 ? 15.174 -3.273 2.278 1.00 53.22 82 THR A C 1
ATOM 653 O O . THR A 1 82 ? 15.048 -4.436 2.650 1.00 53.22 82 THR A O 1
ATOM 656 N N . LEU A 1 83 ? 16.323 -2.827 1.782 1.00 44.84 83 LEU A N 1
ATOM 657 C CA . LEU A 1 83 ? 17.572 -3.559 1.973 1.00 44.84 83 LEU A CA 1
ATOM 658 C C . LEU A 1 83 ? 18.713 -2.562 2.214 1.00 44.84 83 LEU A C 1
ATOM 660 O O . LEU A 1 83 ? 19.127 -1.847 1.312 1.00 44.84 83 LEU A O 1
ATOM 664 N N . TYR A 1 84 ? 19.222 -2.587 3.451 1.00 42.12 84 TYR A N 1
ATOM 665 C CA . TYR A 1 84 ? 20.443 -1.925 3.933 1.00 42.12 84 TYR A CA 1
ATOM 666 C C . TYR A 1 84 ? 20.387 -0.414 4.187 1.00 42.12 84 TYR A C 1
ATOM 668 O O . TYR A 1 84 ? 21.217 0.329 3.688 1.00 42.12 84 TYR A O 1
ATOM 676 N N . ASP A 1 85 ? 19.496 0.037 5.061 1.00 37.28 85 ASP A N 1
ATOM 677 C CA . ASP A 1 85 ? 19.941 0.750 6.261 1.00 37.28 85 ASP A CA 1
ATOM 678 C C . ASP A 1 85 ? 18.774 0.867 7.239 1.00 37.28 85 ASP A C 1
ATOM 680 O O . ASP A 1 85 ? 17.609 0.703 6.884 1.00 37.28 85 ASP A O 1
ATOM 684 N N . HIS A 1 86 ? 19.095 1.043 8.510 1.00 36.88 86 HIS A N 1
ATOM 685 C CA . HIS A 1 86 ? 18.133 1.112 9.599 1.00 36.88 86 HIS A CA 1
ATOM 686 C C . HIS A 1 86 ? 16.967 2.082 9.300 1.00 36.88 86 HIS A C 1
ATOM 688 O O . HIS A 1 86 ? 17.200 3.192 8.837 1.00 36.88 86 HIS A O 1
ATOM 694 N N . HIS A 1 87 ? 15.743 1.659 9.656 1.00 35.94 87 HIS A N 1
ATOM 695 C CA . HIS A 1 87 ? 14.445 2.366 9.639 1.00 35.94 87 HIS A CA 1
ATOM 696 C C . HIS A 1 87 ? 13.462 1.931 8.537 1.00 35.94 87 HIS A C 1
ATOM 698 O O . HIS A 1 87 ? 13.768 1.874 7.357 1.00 35.94 87 HIS A O 1
ATOM 704 N N . SER A 1 88 ? 12.261 1.579 8.992 1.00 36.12 88 SER A N 1
ATOM 705 C CA . SER A 1 88 ? 11.308 0.648 8.384 1.00 36.12 88 SER A CA 1
ATOM 706 C C . SER A 1 88 ? 10.433 1.212 7.253 1.00 36.12 88 SER A C 1
ATOM 708 O O . SER A 1 88 ? 10.324 2.409 7.083 1.00 36.12 88 SER A O 1
ATOM 710 N N . VAL A 1 89 ? 9.781 0.294 6.529 1.00 36.81 89 VAL A N 1
ATOM 711 C CA . VAL A 1 89 ? 8.465 0.299 5.843 1.00 36.81 89 VAL A CA 1
ATOM 712 C C . VAL A 1 89 ? 7.748 1.640 5.574 1.00 36.81 89 VAL A C 1
ATOM 714 O O . VAL A 1 89 ? 7.333 2.350 6.485 1.00 36.81 89 VAL A O 1
ATOM 717 N N . THR A 1 90 ? 7.419 1.870 4.300 1.00 35.00 90 THR A N 1
ATOM 718 C CA . THR A 1 90 ? 6.310 2.724 3.837 1.00 35.00 90 THR A CA 1
ATOM 719 C C . THR A 1 90 ? 5.568 1.972 2.740 1.00 35.00 90 THR A C 1
ATOM 721 O O . THR A 1 90 ? 6.206 1.720 1.728 1.00 35.00 90 THR A O 1
ATOM 724 N N . ILE A 1 91 ? 4.298 1.592 2.962 1.00 40.28 91 ILE A N 1
ATOM 725 C CA . ILE A 1 91 ? 3.089 1.902 2.156 1.00 40.28 91 ILE A CA 1
ATOM 726 C C . ILE A 1 91 ? 1.876 1.621 3.071 1.00 40.28 91 ILE A C 1
ATOM 728 O O . ILE A 1 91 ? 1.747 0.505 3.575 1.00 40.28 91 ILE A O 1
ATOM 732 N N . LEU A 1 92 ? 1.030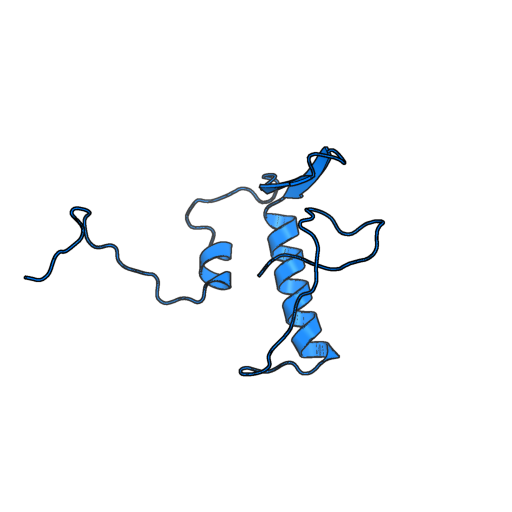 2.632 3.304 1.00 39.75 92 LEU A N 1
ATOM 733 C CA . LEU A 1 92 ? -0.379 2.461 3.687 1.00 39.75 92 LEU A CA 1
ATOM 734 C C . LEU A 1 92 ? -1.217 2.497 2.409 1.00 39.75 92 LEU A C 1
ATOM 736 O O . LEU A 1 92 ? -0.918 3.371 1.563 1.00 39.75 92 LEU A O 1
#

Sequence (92 aa):
MVLQSTLAPINLPESNLIEFMFSNPNHIPEDRKLLFDVFTGESLTYGQIKDRVLQFAATLEDKFNFQRGDVIALYAPNQASTLYDHHSVTIL